Protein AF-A0A4Q9LGY6-F1 (afdb_monomer)

Nearest PDB structures (foldseek):
  8w2r-assembly1_I  TM=5.780E-01  e=4.859E+00  Human immunodeficiency virus 1
  5vjn-assembly1_B  TM=4.271E-01  e=8.284E+00  Saccharomyces cerevisiae
  5vjn-assembly1_A  TM=4.276E-01  e=8.284E+00  Saccharomyces cerevisiae
  1i97-assembly1_B  TM=2.447E-01  e=4.546E+00  Thermus thermophilus

InterPro domains:
  IPR036397 Ribonuclease H superfamily [G3DSA:3.30.420.10] (1-100)
  IPR038717 Tc1-like transposase, DDE domain [PF13358] (10-92)

Foldseek 3Di:
DPPCPDQDDDDDPDDDDLVNVVVVLVVSVVSCVVVVVPQDAAEEEPDPSVVPVCCCVPPVSVPHRYHYDPPPVVVPPVVVVVVVVVVVVCVVVVDPDDDPD

Solvent-accessible surface area (backbone atoms only — not comparable to full-atom values): 6603 Å² total; per-residue (Å²): 130,73,96,60,76,85,80,72,85,85,88,70,99,60,85,80,51,70,67,55,51,52,51,50,58,50,55,47,49,54,46,34,45,76,72,69,44,82,77,64,70,48,77,42,67,64,52,70,80,77,64,46,73,65,47,68,74,35,70,71,59,53,69,52,51,72,44,66,44,62,79,93,44,60,92,75,42,71,62,56,64,53,48,56,56,48,52,55,50,49,62,73,63,62,72,87,67,84,81,88,124

Mean predicted aligned error: 6.01 Å

Sequence (101 aa):
MNKYDIIYHNIHERAMNDEDFKLYIKEINETCQRQGILTPIFVMDNARIHHYRGLNDDEEIASYRIKYLPPYSQFLNPIENVLSVWENKVIQGSARSELRL

pLDDT: mean 86.06, std 10.91, range [41.72, 95.5]

Organism: NCBI:txid148818

Structure (mmCIF, N/CA/C/O backbone):
data_AF-A0A4Q9LGY6-F1
#
_entry.id   AF-A0A4Q9LGY6-F1
#
loop_
_atom_site.group_PDB
_atom_site.id
_atom_site.type_symbol
_atom_site.label_atom_id
_atom_site.label_alt_id
_atom_site.label_comp_id
_atom_site.label_asym_id
_atom_site.label_entity_id
_atom_site.label_seq_id
_atom_site.pdbx_PDB_ins_code
_atom_site.Cartn_x
_atom_site.Cartn_y
_atom_site.Cartn_z
_atom_site.occupancy
_atom_site.B_iso_or_equiv
_atom_site.auth_seq_id
_atom_site.auth_comp_id
_atom_site.auth_asym_id
_atom_site.auth_atom_id
_atom_site.pdbx_PDB_model_num
ATOM 1 N N . MET A 1 1 ? -9.220 -14.902 -10.586 1.00 42.03 1 MET A N 1
ATOM 2 C CA . MET A 1 1 ? -8.962 -13.447 -10.638 1.00 42.03 1 MET A CA 1
ATOM 3 C C . MET A 1 1 ? -9.514 -12.843 -9.359 1.00 42.03 1 MET A C 1
ATOM 5 O O . MET A 1 1 ? -10.604 -13.248 -8.965 1.00 42.03 1 MET A O 1
ATOM 9 N N . ASN A 1 2 ? -8.751 -11.994 -8.663 1.00 56.69 2 ASN A N 1
ATOM 10 C CA . ASN A 1 2 ? -9.275 -11.252 -7.509 1.00 56.69 2 ASN A CA 1
ATOM 11 C C . ASN A 1 2 ? -10.434 -10.368 -8.002 1.00 56.69 2 ASN A C 1
ATOM 13 O O . ASN A 1 2 ? -10.380 -9.855 -9.111 1.00 56.69 2 ASN A O 1
ATOM 17 N N . LYS A 1 3 ? -11.489 -10.220 -7.202 1.00 63.75 3 LYS A N 1
ATOM 18 C CA . LYS A 1 3 ? -12.679 -9.427 -7.529 1.00 63.75 3 LYS A CA 1
ATOM 19 C C . LYS A 1 3 ? -12.373 -7.940 -7.807 1.00 63.75 3 LYS A C 1
ATOM 21 O O . LYS A 1 3 ? -13.189 -7.300 -8.458 1.00 63.75 3 LYS A O 1
ATOM 26 N N . TYR A 1 4 ? -11.247 -7.408 -7.317 1.00 67.12 4 TYR A N 1
ATOM 27 C CA . TYR A 1 4 ? -10.994 -5.960 -7.257 1.00 67.12 4 TYR A CA 1
ATOM 28 C C . TYR A 1 4 ? -9.728 -5.451 -7.985 1.00 67.12 4 TYR A C 1
ATOM 30 O O . TYR A 1 4 ? -9.481 -4.254 -7.923 1.00 67.12 4 TYR A O 1
ATOM 38 N N . ASP A 1 5 ? -8.957 -6.312 -8.676 1.00 84.12 5 ASP A N 1
ATOM 39 C CA . ASP A 1 5 ? -7.705 -5.971 -9.400 1.00 84.12 5 ASP A CA 1
ATOM 40 C C . ASP A 1 5 ? -6.896 -4.804 -8.766 1.00 84.12 5 ASP A C 1
ATOM 42 O O . ASP A 1 5 ? -6.624 -4.841 -7.564 1.00 84.12 5 ASP A O 1
ATOM 46 N N . ILE A 1 6 ? -6.463 -3.798 -9.538 1.00 88.56 6 ILE A N 1
ATOM 47 C CA . ILE A 1 6 ? -5.821 -2.583 -9.009 1.00 88.56 6 ILE A CA 1
ATOM 48 C C . ILE A 1 6 ? -6.920 -1.630 -8.532 1.00 88.56 6 ILE A C 1
ATOM 50 O O . ILE A 1 6 ? -7.705 -1.132 -9.335 1.00 88.56 6 ILE A O 1
ATOM 54 N N . ILE A 1 7 ? -6.946 -1.350 -7.229 1.00 90.81 7 ILE A N 1
ATOM 55 C CA . ILE A 1 7 ? -7.964 -0.490 -6.604 1.00 90.81 7 ILE A CA 1
ATOM 56 C C . ILE A 1 7 ? -7.624 0.994 -6.776 1.00 90.81 7 ILE A C 1
ATOM 58 O O . ILE A 1 7 ? -8.507 1.808 -7.034 1.00 90.81 7 ILE A O 1
ATOM 62 N N . TYR A 1 8 ? -6.348 1.337 -6.609 1.00 92.81 8 TYR A N 1
ATOM 63 C CA . TYR A 1 8 ? -5.838 2.702 -6.649 1.00 92.81 8 TYR A CA 1
ATOM 64 C C . TYR A 1 8 ? -4.364 2.689 -7.057 1.00 92.81 8 TYR A C 1
ATOM 66 O O . TYR A 1 8 ? -3.627 1.779 -6.670 1.00 92.81 8 TYR A O 1
ATOM 74 N N . HIS A 1 9 ? -3.942 3.685 -7.830 1.00 91.38 9 HIS A N 1
ATOM 75 C CA . HIS A 1 9 ? -2.540 3.962 -8.121 1.00 91.38 9 HIS A CA 1
ATOM 76 C C . HIS A 1 9 ? -2.365 5.462 -8.363 1.00 91.38 9 HIS A C 1
ATOM 78 O O . HIS A 1 9 ? -3.280 6.123 -8.851 1.00 91.38 9 HIS A O 1
ATOM 84 N N . ASN A 1 10 ? -1.176 5.983 -8.071 1.00 89.44 10 ASN A N 1
ATOM 85 C CA . ASN A 1 10 ? -0.803 7.358 -8.376 1.00 89.44 10 ASN A CA 1
ATOM 86 C C . ASN A 1 10 ? 0.630 7.385 -8.930 1.00 89.44 10 ASN A C 1
ATOM 88 O O . ASN A 1 10 ? 1.462 6.567 -8.534 1.00 89.44 10 ASN A O 1
ATOM 92 N N . ILE A 1 11 ? 0.897 8.279 -9.881 1.00 88.62 11 ILE A N 1
ATOM 93 C CA . ILE A 1 11 ? 2.214 8.473 -10.493 1.00 88.62 11 ILE A CA 1
ATOM 94 C C . ILE A 1 11 ? 2.764 9.797 -9.975 1.00 88.62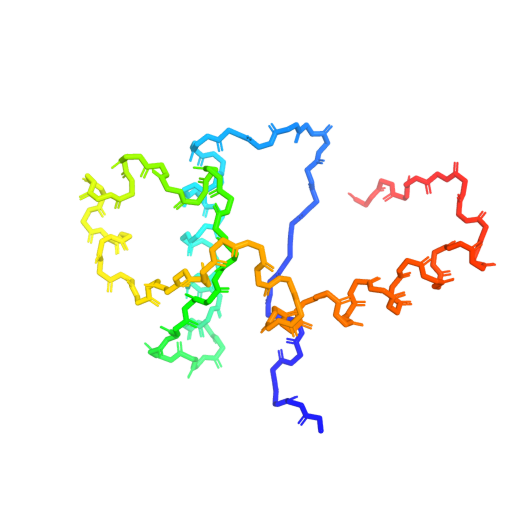 11 ILE A C 1
ATOM 96 O O . ILE A 1 11 ? 2.127 10.838 -10.111 1.00 88.62 11 ILE A O 1
ATOM 100 N N . HIS A 1 12 ? 3.962 9.757 -9.402 1.00 84.25 12 HIS A N 1
ATOM 101 C CA . HIS A 1 12 ? 4.613 10.931 -8.834 1.00 84.25 12 HIS A CA 1
ATOM 102 C C . HIS A 1 12 ? 5.868 11.275 -9.634 1.00 84.25 12 HIS A C 1
ATOM 104 O O . HIS A 1 12 ? 6.750 10.438 -9.798 1.00 84.25 12 HIS A O 1
ATOM 110 N N . GLU A 1 13 ? 5.983 12.529 -10.079 1.00 85.94 13 GLU A N 1
ATOM 111 C CA . GLU A 1 13 ? 7.185 13.030 -10.773 1.00 85.94 13 GLU A CA 1
ATOM 112 C C . GLU A 1 13 ? 8.380 13.243 -9.823 1.00 85.94 13 GLU A C 1
ATOM 114 O O . GLU A 1 13 ? 9.510 13.474 -10.257 1.00 85.94 13 GLU A O 1
ATOM 119 N N . ARG A 1 14 ? 8.133 13.237 -8.509 1.00 88.50 14 ARG A N 1
ATOM 120 C CA . ARG A 1 14 ? 9.116 13.524 -7.458 1.00 88.50 14 ARG A CA 1
ATOM 121 C C . ARG A 1 14 ? 9.051 12.461 -6.369 1.00 88.50 14 ARG A C 1
ATOM 123 O O . ARG A 1 14 ? 8.052 11.761 -6.236 1.00 88.50 14 ARG A O 1
ATOM 130 N N . ALA A 1 15 ? 10.115 12.373 -5.572 1.00 87.19 15 ALA A N 1
ATOM 131 C CA . ALA A 1 15 ? 10.122 11.522 -4.388 1.00 87.19 15 ALA A CA 1
ATOM 132 C C . ALA A 1 15 ? 8.994 11.934 -3.431 1.00 87.19 15 ALA A C 1
ATOM 134 O O . ALA A 1 15 ? 8.869 13.118 -3.111 1.00 87.19 15 ALA A O 1
ATOM 135 N N . MET A 1 16 ? 8.207 10.956 -2.979 1.00 87.69 16 MET A N 1
ATOM 136 C CA . MET A 1 16 ? 7.181 11.175 -1.962 1.00 87.69 16 MET A CA 1
ATOM 137 C C . MET A 1 16 ? 7.815 11.594 -0.638 1.00 87.69 16 MET A C 1
ATOM 139 O O . MET A 1 16 ? 8.791 10.988 -0.185 1.00 87.69 16 MET A O 1
ATOM 143 N N . ASN A 1 17 ? 7.219 12.597 -0.004 1.00 88.12 17 ASN A N 1
ATOM 144 C CA . ASN A 1 17 ? 7.464 12.924 1.394 1.00 88.12 17 ASN A CA 1
ATOM 145 C C . ASN A 1 17 ? 6.365 12.340 2.305 1.00 88.12 17 ASN A C 1
ATOM 147 O O . ASN A 1 17 ? 5.431 11.679 1.847 1.00 88.12 17 ASN A O 1
ATOM 151 N N . ASP A 1 18 ? 6.490 12.594 3.605 1.00 86.50 18 ASP A N 1
ATOM 152 C CA . ASP A 1 18 ? 5.578 12.071 4.623 1.00 86.50 18 ASP A CA 1
ATOM 153 C C . ASP A 1 18 ? 4.120 12.553 4.448 1.00 86.50 18 ASP A C 1
ATOM 155 O O . ASP A 1 18 ? 3.190 11.771 4.641 1.00 86.50 18 ASP A O 1
ATOM 159 N N . GLU A 1 19 ? 3.902 13.807 4.033 1.00 87.69 19 GLU A N 1
ATOM 160 C CA . GLU A 1 19 ? 2.563 14.357 3.765 1.00 87.69 19 GLU A CA 1
ATOM 161 C C . GLU A 1 19 ? 1.956 13.782 2.479 1.00 87.69 19 GLU A C 1
ATOM 163 O O . GLU A 1 19 ? 0.761 13.483 2.440 1.00 87.69 19 GLU A O 1
ATOM 168 N N . ASP A 1 20 ? 2.775 13.557 1.445 1.00 90.12 20 ASP A N 1
ATOM 169 C CA . ASP A 1 20 ? 2.318 12.898 0.214 1.00 90.12 20 ASP A CA 1
ATOM 170 C C . ASP A 1 20 ? 1.839 11.471 0.518 1.00 90.12 20 ASP A C 1
ATOM 172 O O . ASP A 1 20 ? 0.777 11.046 0.060 1.00 90.12 20 ASP A O 1
ATOM 176 N N . PHE A 1 21 ? 2.599 10.737 1.338 1.00 89.62 21 PHE A N 1
ATOM 177 C CA . PHE A 1 21 ? 2.232 9.390 1.767 1.00 89.62 21 PHE A CA 1
ATOM 178 C C . PHE A 1 21 ? 0.961 9.395 2.623 1.00 89.62 21 PHE A C 1
ATOM 180 O O . PHE A 1 21 ? 0.076 8.556 2.442 1.00 89.62 21 PHE A O 1
ATOM 187 N N . LYS A 1 22 ? 0.831 10.371 3.525 1.00 90.00 22 LYS A N 1
ATOM 188 C CA . LYS A 1 22 ? -0.366 10.569 4.344 1.00 90.00 22 LYS A CA 1
ATOM 189 C C . LYS A 1 22 ? -1.615 10.746 3.479 1.00 90.00 22 LYS A C 1
ATOM 191 O O . LYS A 1 22 ? -2.613 10.061 3.706 1.00 90.00 22 LYS A O 1
ATOM 196 N N . LEU A 1 23 ? -1.550 11.631 2.484 1.00 91.75 23 LEU A N 1
ATOM 197 C CA . LEU A 1 23 ? -2.643 11.864 1.542 1.00 91.75 23 LEU A CA 1
ATOM 198 C C . LEU A 1 23 ? -2.978 10.588 0.761 1.00 91.75 23 LEU A C 1
ATOM 200 O O . LEU A 1 23 ? -4.140 10.187 0.714 1.00 91.75 23 LEU A O 1
ATOM 204 N N . TYR A 1 24 ? -1.957 9.899 0.248 1.00 92.50 24 TYR A N 1
ATOM 205 C CA . TYR A 1 24 ? -2.117 8.653 -0.500 1.00 92.50 24 TYR A CA 1
ATOM 206 C C . TYR A 1 24 ? -2.894 7.583 0.288 1.00 92.50 24 TYR A C 1
ATOM 208 O O . TYR A 1 24 ? -3.782 6.921 -0.255 1.00 92.50 24 TYR A O 1
ATOM 216 N N . ILE A 1 25 ? -2.602 7.425 1.585 1.00 92.44 25 ILE A N 1
ATOM 217 C CA . ILE A 1 25 ? -3.281 6.451 2.453 1.00 92.44 25 ILE A CA 1
ATOM 218 C C . ILE A 1 25 ? -4.752 6.810 2.710 1.00 92.44 25 ILE A C 1
ATOM 220 O O . ILE A 1 25 ? -5.594 5.909 2.796 1.00 92.44 25 ILE A O 1
ATOM 224 N N . LYS A 1 26 ? -5.098 8.098 2.772 1.00 93.50 26 LYS A N 1
ATOM 225 C CA . LYS A 1 26 ? -6.503 8.527 2.870 1.00 93.50 26 LYS A CA 1
ATOM 226 C C . LYS A 1 26 ? -7.254 8.249 1.569 1.00 93.50 26 LYS A C 1
ATOM 228 O O . LYS A 1 26 ? -8.299 7.601 1.587 1.00 93.50 26 LYS A O 1
ATOM 233 N N . GLU A 1 27 ? -6.674 8.620 0.430 1.00 95.50 27 GLU A N 1
ATOM 234 C CA . GLU A 1 27 ? -7.282 8.439 -0.895 1.00 95.50 27 GLU A CA 1
ATOM 235 C C . GLU A 1 27 ? -7.552 6.963 -1.233 1.00 95.50 27 GLU A C 1
ATOM 237 O O . GLU A 1 27 ? -8.619 6.619 -1.762 1.00 95.50 27 GLU A O 1
ATOM 242 N N . ILE A 1 28 ? -6.622 6.058 -0.902 1.00 94.75 28 ILE A N 1
ATOM 243 C CA . ILE A 1 28 ? -6.835 4.620 -1.114 1.00 94.75 28 ILE A CA 1
ATOM 244 C C . ILE A 1 28 ? -7.933 4.071 -0.195 1.00 94.75 28 ILE A C 1
ATOM 246 O O . ILE A 1 28 ? -8.727 3.238 -0.634 1.00 94.75 28 ILE A O 1
ATOM 250 N N . ASN A 1 29 ? -8.035 4.543 1.051 1.00 94.69 29 ASN A N 1
ATOM 251 C CA . ASN A 1 29 ? -9.088 4.116 1.970 1.00 94.69 29 ASN A CA 1
ATOM 252 C C . ASN A 1 29 ? -10.472 4.611 1.524 1.00 94.69 29 ASN A C 1
ATOM 254 O O . ASN A 1 29 ? -11.420 3.826 1.477 1.00 94.69 29 ASN A O 1
ATOM 258 N N . GLU A 1 30 ? -10.585 5.868 1.097 1.00 95.19 30 GLU A N 1
ATOM 259 C CA . GLU A 1 30 ? -11.808 6.397 0.484 1.00 95.19 30 GLU A CA 1
ATOM 260 C C . GLU A 1 30 ? -12.209 5.605 -0.767 1.00 95.19 30 GLU A C 1
ATOM 262 O O . GLU A 1 30 ? -13.388 5.320 -0.991 1.00 95.19 30 GLU A O 1
ATOM 267 N N . THR A 1 31 ? -11.231 5.220 -1.590 1.00 95.19 31 THR A N 1
ATOM 268 C CA . THR A 1 31 ? -11.471 4.408 -2.788 1.00 95.19 31 THR A CA 1
ATOM 269 C C . THR A 1 31 ? -11.961 3.007 -2.419 1.00 95.19 31 THR A C 1
ATOM 271 O O . THR A 1 31 ? -12.937 2.533 -3.004 1.00 95.19 31 THR A O 1
ATOM 274 N N . CYS A 1 32 ? -11.368 2.372 -1.403 1.00 94.19 32 CYS A N 1
ATOM 275 C CA . CYS A 1 32 ? -11.854 1.112 -0.838 1.00 94.19 32 CYS A CA 1
ATOM 276 C C . CYS A 1 32 ? -13.323 1.220 -0.404 1.00 94.19 32 CYS A C 1
ATOM 278 O O . CYS A 1 32 ? -14.143 0.394 -0.810 1.00 94.19 32 CYS A O 1
ATOM 280 N N . GLN A 1 33 ? -13.682 2.261 0.351 1.00 93.50 33 GLN A N 1
ATOM 281 C CA . GLN A 1 33 ? -15.058 2.482 0.807 1.00 93.50 33 GLN A CA 1
ATOM 282 C C . GLN A 1 33 ? -16.030 2.664 -0.364 1.00 93.50 33 GLN A C 1
ATOM 284 O O . GLN A 1 33 ? -17.071 2.004 -0.402 1.00 93.50 33 GLN A O 1
ATOM 289 N N . ARG A 1 34 ? -15.669 3.484 -1.362 1.00 94.00 34 ARG A N 1
ATOM 290 C CA . ARG A 1 34 ? -16.461 3.684 -2.591 1.00 94.00 34 ARG A CA 1
ATOM 291 C C . ARG A 1 34 ? -16.686 2.386 -3.371 1.00 94.00 34 ARG A C 1
ATOM 293 O O . ARG A 1 34 ? -17.733 2.224 -3.989 1.00 94.00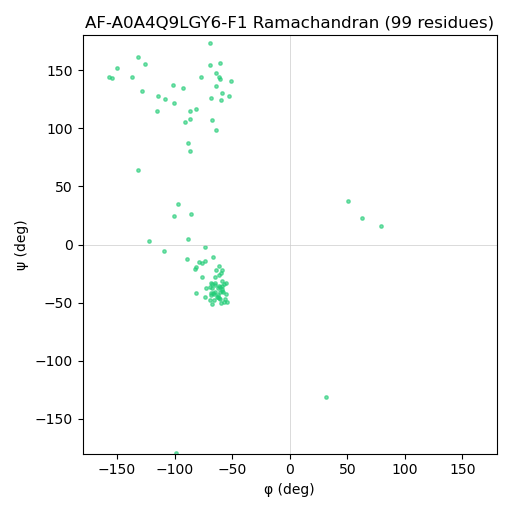 34 ARG A O 1
ATOM 300 N N . GLN A 1 35 ? -15.739 1.450 -3.316 1.00 92.12 35 GLN A N 1
ATOM 301 C CA . GLN A 1 35 ? -15.842 0.130 -3.949 1.00 92.12 35 GLN A CA 1
ATOM 302 C C . GLN A 1 35 ? -16.498 -0.944 -3.055 1.00 92.12 35 GLN A C 1
ATOM 304 O O . GLN A 1 35 ? -16.582 -2.115 -3.438 1.00 92.12 35 GLN A O 1
ATOM 309 N N . GLY A 1 36 ? -16.987 -0.572 -1.867 1.00 93.25 36 GLY A N 1
ATOM 310 C CA . GLY A 1 36 ? -17.652 -1.481 -0.930 1.00 93.25 36 GLY A CA 1
ATOM 311 C C . GLY A 1 36 ? -16.701 -2.358 -0.107 1.00 93.25 36 GLY A C 1
ATOM 312 O O . GLY A 1 36 ? -17.134 -3.350 0.4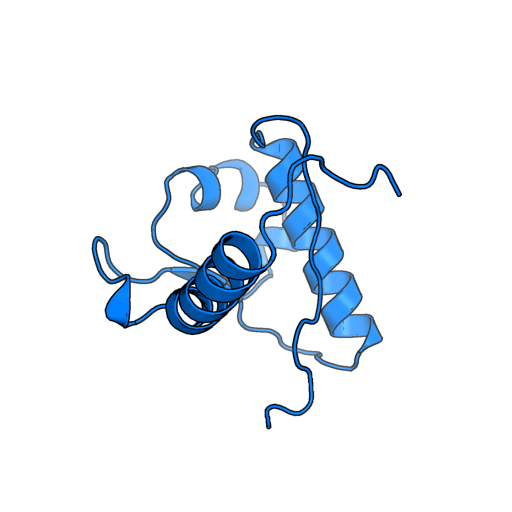79 1.00 93.25 36 GLY A O 1
ATOM 313 N N . ILE A 1 37 ? -15.412 -2.017 -0.046 1.00 93.44 37 ILE A N 1
ATOM 314 C CA . ILE A 1 37 ? -14.416 -2.656 0.821 1.00 93.44 37 ILE A CA 1
ATOM 315 C C . ILE A 1 37 ? -14.438 -1.922 2.165 1.00 93.44 37 ILE A C 1
ATOM 317 O O . ILE A 1 37 ? -13.708 -0.962 2.384 1.00 93.44 37 ILE A O 1
ATOM 321 N N . LEU A 1 38 ? -15.324 -2.359 3.061 1.00 90.12 38 LEU A N 1
ATOM 322 C CA . LEU A 1 38 ? -15.630 -1.629 4.300 1.00 90.12 38 LEU A CA 1
ATOM 323 C C . LEU A 1 38 ? -14.553 -1.755 5.386 1.00 90.12 38 LEU A C 1
ATOM 325 O O . LEU A 1 38 ? -14.417 -0.873 6.225 1.00 90.12 38 LEU A O 1
ATOM 329 N N . THR A 1 39 ? -13.804 -2.859 5.397 1.00 92.44 39 THR A N 1
ATOM 330 C CA . THR A 1 39 ? -12.790 -3.137 6.427 1.00 92.44 39 THR A CA 1
ATOM 331 C C . THR A 1 39 ? -11.464 -3.564 5.791 1.00 92.44 39 THR A C 1
ATOM 333 O O . THR A 1 39 ? -11.058 -4.724 5.954 1.00 92.44 39 THR A O 1
ATOM 336 N N . PRO A 1 40 ? -10.803 -2.683 5.016 1.00 93.62 40 PRO A N 1
ATOM 337 C CA . PRO A 1 40 ? -9.546 -3.022 4.368 1.00 93.62 40 PRO A CA 1
ATOM 338 C C . PRO A 1 40 ? -8.458 -3.304 5.409 1.00 93.62 40 PRO A C 1
ATOM 340 O O . PRO A 1 40 ? -8.437 -2.728 6.499 1.00 93.62 40 PRO A O 1
ATOM 343 N N . ILE A 1 41 ? -7.551 -4.216 5.065 1.00 94.06 41 ILE A N 1
ATOM 344 C CA . ILE A 1 41 ? -6.293 -4.418 5.782 1.00 94.06 41 ILE A CA 1
ATOM 345 C C . ILE A 1 41 ? -5.190 -4.053 4.801 1.00 94.06 41 ILE A C 1
ATOM 347 O O . ILE A 1 41 ? -5.031 -4.719 3.778 1.00 94.06 41 ILE A O 1
ATOM 351 N N . PHE A 1 42 ? -4.445 -2.998 5.108 1.00 92.62 42 PHE A N 1
ATOM 352 C CA . PHE A 1 42 ? -3.333 -2.556 4.281 1.00 92.62 42 PHE A CA 1
ATOM 353 C C . PHE A 1 42 ? -2.082 -3.321 4.695 1.00 92.62 42 PHE A C 1
ATOM 355 O O . PHE A 1 42 ? -1.618 -3.190 5.826 1.00 92.62 42 PHE A O 1
ATOM 362 N N . VAL A 1 43 ? -1.557 -4.146 3.793 1.00 92.31 43 VAL A N 1
ATOM 363 C CA . VAL A 1 43 ? -0.294 -4.860 3.997 1.00 92.31 43 VAL A CA 1
ATOM 364 C C . VAL A 1 43 ? 0.793 -4.115 3.234 1.00 92.31 43 VAL A C 1
ATOM 366 O O . VAL A 1 43 ? 0.671 -3.933 2.027 1.00 92.31 43 VAL A O 1
ATOM 369 N N . MET A 1 44 ? 1.834 -3.681 3.938 1.00 91.75 44 MET A N 1
ATOM 370 C CA . MET A 1 44 ? 2.950 -2.917 3.382 1.00 91.75 44 MET A CA 1
ATOM 371 C C . MET A 1 44 ? 4.277 -3.601 3.709 1.00 91.75 44 MET A C 1
ATOM 373 O O . MET A 1 44 ? 4.389 -4.334 4.697 1.00 91.75 44 MET A O 1
ATOM 377 N N . ASP A 1 45 ? 5.301 -3.361 2.895 1.00 90.94 45 ASP A N 1
ATOM 378 C CA . ASP A 1 45 ? 6.660 -3.744 3.265 1.00 90.94 45 ASP A CA 1
ATOM 379 C C . ASP A 1 45 ? 7.181 -2.866 4.425 1.00 90.94 45 ASP A C 1
ATOM 381 O O . ASP A 1 45 ? 6.535 -1.913 4.870 1.00 90.94 45 ASP A O 1
ATOM 385 N N . ASN A 1 46 ? 8.361 -3.198 4.946 1.00 90.25 46 ASN A N 1
ATOM 386 C CA . ASN A 1 46 ? 8.920 -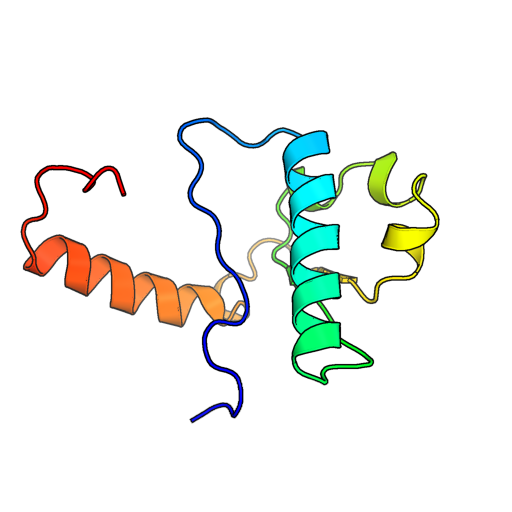2.519 6.114 1.00 90.25 46 ASN A CA 1
ATOM 387 C C . ASN A 1 46 ? 9.713 -1.238 5.774 1.00 90.25 46 ASN A C 1
ATOM 389 O O . ASN A 1 46 ? 10.651 -0.891 6.501 1.00 90.25 46 ASN A O 1
ATOM 393 N N . ALA A 1 47 ? 9.416 -0.568 4.655 1.00 86.88 47 ALA A N 1
ATOM 394 C CA . ALA A 1 47 ? 10.121 0.646 4.254 1.00 86.88 47 ALA A CA 1
ATOM 395 C C . ALA A 1 47 ? 9.953 1.774 5.286 1.00 86.88 47 ALA A C 1
ATOM 397 O O . ALA A 1 47 ? 8.897 1.943 5.891 1.00 86.88 47 ALA A O 1
ATOM 398 N N . ARG A 1 48 ? 11.000 2.590 5.480 1.00 87.31 48 ARG A N 1
ATOM 399 C CA . ARG A 1 48 ? 11.004 3.667 6.494 1.00 87.31 48 ARG A CA 1
ATOM 400 C C . ARG A 1 48 ? 9.880 4.685 6.297 1.00 87.31 48 ARG A C 1
ATOM 402 O O . ARG A 1 48 ? 9.337 5.156 7.287 1.00 87.31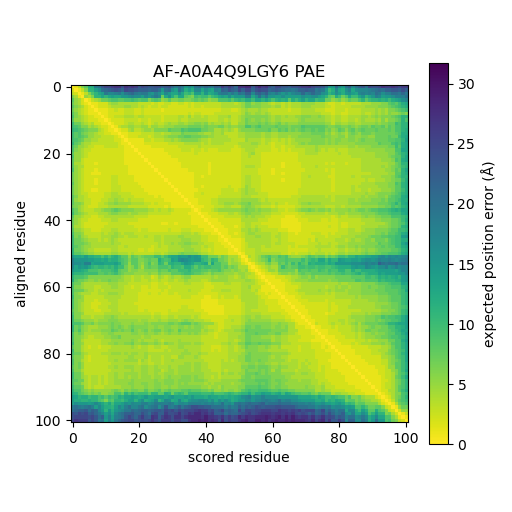 48 ARG A O 1
ATOM 409 N N . ILE A 1 49 ? 9.531 4.981 5.044 1.00 86.25 49 ILE A N 1
ATOM 410 C CA . ILE A 1 49 ? 8.455 5.916 4.681 1.00 86.25 49 ILE A CA 1
ATOM 411 C C . ILE A 1 49 ? 7.081 5.455 5.198 1.00 86.25 49 ILE A C 1
ATOM 413 O O . ILE A 1 49 ? 6.231 6.280 5.503 1.00 86.25 49 ILE A O 1
ATOM 417 N N . HIS A 1 50 ? 6.885 4.145 5.388 1.00 86.75 50 HIS A N 1
ATOM 418 C CA . HIS A 1 50 ? 5.643 3.590 5.926 1.00 86.75 50 HIS A CA 1
ATOM 419 C C . HIS A 1 50 ? 5.541 3.719 7.451 1.00 86.75 50 HIS A C 1
ATOM 421 O O . HIS A 1 50 ? 4.461 3.583 8.010 1.00 86.75 50 HIS A O 1
ATOM 427 N N . HIS A 1 51 ? 6.652 4.001 8.138 1.00 84.38 51 HIS A N 1
ATOM 428 C CA . HIS A 1 51 ? 6.715 4.163 9.597 1.00 84.38 51 HIS A CA 1
ATOM 429 C C . HIS A 1 51 ? 6.738 5.633 10.021 1.00 84.38 51 HIS A C 1
ATOM 431 O O . HIS A 1 51 ? 7.261 5.967 11.089 1.00 84.38 51 HIS A O 1
ATOM 437 N N . TYR A 1 52 ? 6.210 6.527 9.183 1.00 77.94 52 TYR A N 1
ATOM 438 C CA . TYR A 1 52 ? 6.126 7.943 9.509 1.00 77.94 52 TYR A CA 1
ATOM 439 C C . TYR A 1 52 ? 5.430 8.148 10.864 1.00 77.94 52 TYR A C 1
ATOM 441 O O . TYR A 1 52 ? 4.337 7.638 11.114 1.00 77.94 52 TYR A O 1
ATOM 449 N N . ARG A 1 53 ? 6.080 8.900 11.764 1.00 69.69 53 ARG A N 1
ATOM 450 C CA . ARG A 1 53 ? 5.596 9.090 13.143 1.00 69.69 53 ARG A CA 1
ATOM 451 C C . ARG A 1 53 ? 4.215 9.742 13.190 1.00 69.69 53 ARG A C 1
ATOM 453 O O . ARG A 1 53 ? 3.403 9.335 14.015 1.00 69.69 53 ARG A O 1
ATOM 460 N N . GLY A 1 54 ? 3.940 10.671 12.275 1.00 70.00 54 GLY A N 1
ATOM 461 C CA . GLY A 1 54 ? 2.666 11.386 12.230 1.00 70.00 54 GLY A CA 1
ATOM 462 C C . GLY A 1 54 ? 1.485 10.558 11.713 1.00 70.00 54 GLY A C 1
ATOM 463 O O . GLY A 1 54 ? 0.365 11.055 11.733 1.00 70.00 54 GLY A O 1
ATOM 464 N N . LEU A 1 55 ? 1.683 9.292 11.309 1.00 71.75 55 LEU A N 1
ATOM 465 C CA . LEU A 1 55 ? 0.562 8.372 11.058 1.00 71.75 55 LEU A CA 1
ATOM 466 C C . LEU A 1 55 ? -0.221 8.074 12.342 1.00 71.75 55 LEU A C 1
ATOM 468 O O . LEU A 1 55 ? -1.431 7.896 12.281 1.00 71.75 55 LEU A O 1
ATOM 472 N N . ASN A 1 56 ? 0.458 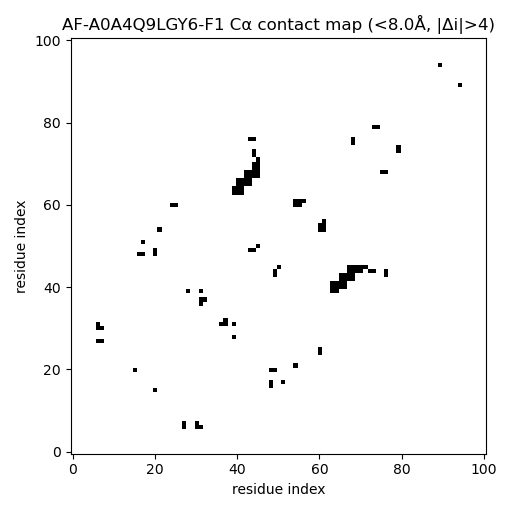8.031 13.494 1.00 74.25 56 ASN A N 1
ATOM 473 C CA . ASN A 1 56 ? -0.194 7.814 14.789 1.00 74.25 56 ASN A CA 1
ATOM 474 C C . ASN A 1 56 ? -0.794 9.102 15.370 1.00 74.25 56 ASN A C 1
ATOM 476 O O . ASN A 1 56 ? -1.669 9.021 16.226 1.00 74.25 56 ASN A O 1
ATOM 480 N N . ASP A 1 57 ? -0.318 10.266 14.919 1.00 83.75 57 ASP A N 1
ATOM 481 C CA . ASP A 1 57 ? -0.831 11.571 15.349 1.00 83.75 57 ASP A CA 1
ATOM 482 C C . ASP A 1 57 ? -2.117 11.956 14.591 1.00 83.75 57 ASP A C 1
ATOM 484 O O . ASP A 1 57 ? -2.880 12.808 15.043 1.00 83.75 57 ASP A O 1
ATOM 488 N N . ASP A 1 58 ? -2.376 11.331 13.437 1.00 87.25 58 ASP A N 1
ATOM 489 C CA . ASP A 1 58 ? -3.624 11.475 12.690 1.00 87.25 58 ASP A CA 1
ATOM 490 C C . ASP A 1 58 ? -4.627 10.394 13.127 1.00 87.25 58 ASP A C 1
ATOM 492 O O . ASP A 1 58 ? -4.489 9.224 12.772 1.00 87.25 58 ASP A O 1
ATOM 496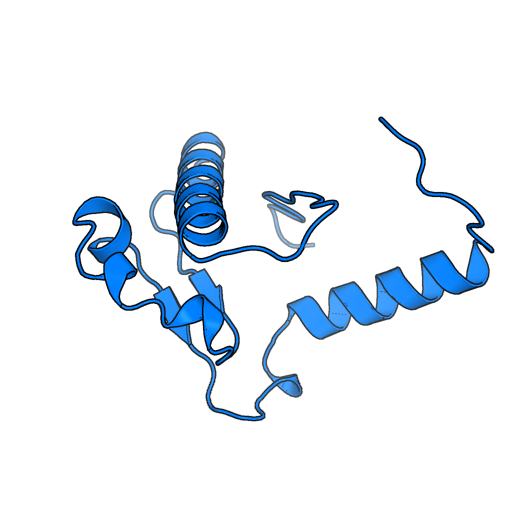 N N . GLU A 1 59 ? -5.644 10.787 13.905 1.00 87.50 59 GLU A N 1
ATOM 497 C CA . GLU A 1 59 ? -6.658 9.872 14.464 1.00 87.50 59 GLU A CA 1
ATOM 498 C C . GLU A 1 59 ? -7.368 9.029 13.395 1.00 87.50 59 GLU A C 1
ATOM 500 O O . GLU A 1 59 ? -7.730 7.875 13.639 1.00 87.50 59 GLU A O 1
ATOM 505 N N . GLU A 1 60 ? -7.553 9.591 12.200 1.00 90.62 60 GLU A N 1
ATOM 506 C CA . GLU A 1 60 ? -8.190 8.896 11.093 1.00 90.62 60 GLU A CA 1
ATOM 507 C C . GLU A 1 60 ? -7.307 7.742 10.619 1.00 90.62 60 GLU A C 1
ATOM 509 O O . GLU A 1 60 ? -7.760 6.599 10.557 1.00 90.62 60 GLU A O 1
ATOM 514 N N . ILE A 1 61 ? -6.029 8.011 10.352 1.00 89.19 61 ILE A N 1
ATOM 515 C CA . ILE A 1 61 ? -5.082 6.996 9.875 1.00 89.19 61 ILE A CA 1
ATOM 516 C C . ILE A 1 61 ? -4.772 5.977 10.970 1.00 89.19 61 ILE A C 1
ATOM 518 O O . ILE A 1 61 ? -4.673 4.783 10.684 1.00 89.19 61 ILE A O 1
ATOM 522 N N . ALA A 1 62 ? -4.689 6.411 12.228 1.00 88.25 62 ALA A N 1
ATOM 523 C CA . ALA A 1 62 ? -4.514 5.524 13.374 1.00 88.25 62 ALA A CA 1
ATOM 524 C C . ALA A 1 62 ? -5.657 4.496 13.505 1.00 88.25 62 ALA A C 1
ATOM 526 O O . ALA A 1 62 ? -5.455 3.411 14.055 1.00 88.25 62 ALA A O 1
ATOM 527 N N . SER A 1 63 ? -6.847 4.797 12.968 1.00 90.38 63 SER A N 1
ATOM 528 C CA . SER A 1 63 ? -7.970 3.852 12.910 1.00 90.38 63 SER A CA 1
ATOM 529 C C . SER A 1 63 ? -7.818 2.775 11.822 1.00 90.38 63 SER A C 1
ATOM 531 O O . SER A 1 63 ? -8.511 1.751 11.855 1.00 90.38 63 SER A O 1
ATOM 533 N N . TYR A 1 64 ? -6.912 2.963 10.857 1.00 92.62 64 TYR A N 1
ATOM 534 C CA . TYR A 1 64 ? -6.735 2.048 9.733 1.00 92.62 64 TYR A CA 1
ATOM 535 C C . TYR A 1 64 ? -5.975 0.785 10.153 1.00 92.62 64 TYR A C 1
ATOM 537 O O . TYR A 1 64 ? -5.037 0.795 10.951 1.00 92.62 64 TYR A O 1
ATOM 545 N N . ARG A 1 65 ? -6.345 -0.356 9.563 1.00 93.75 65 ARG A N 1
ATOM 546 C CA . ARG A 1 65 ? -5.708 -1.647 9.859 1.00 93.75 65 ARG A CA 1
ATOM 547 C C . ARG A 1 65 ? -4.474 -1.849 8.985 1.00 93.75 65 ARG A C 1
ATOM 549 O O . ARG A 1 65 ? -4.530 -2.576 7.995 1.00 93.75 65 ARG A O 1
ATOM 556 N N . ILE A 1 66 ? -3.362 -1.235 9.373 1.00 92.12 66 ILE A N 1
ATOM 557 C CA . ILE A 1 66 ? -2.080 -1.368 8.672 1.00 92.12 66 ILE A CA 1
ATOM 558 C C . ILE A 1 66 ? -1.253 -2.509 9.287 1.00 92.12 66 ILE A C 1
ATOM 560 O O . ILE A 1 66 ? -1.175 -2.669 10.510 1.00 92.12 66 ILE A O 1
ATOM 564 N N . LYS A 1 67 ? -0.662 -3.350 8.437 1.00 92.81 67 LYS A N 1
ATOM 565 C CA . LYS A 1 67 ? 0.245 -4.443 8.799 1.00 92.81 67 LYS A CA 1
ATOM 566 C C . LYS A 1 67 ? 1.525 -4.334 7.987 1.00 92.81 67 LYS A C 1
ATOM 568 O O . LYS A 1 67 ? 1.479 -4.217 6.768 1.00 92.81 67 LYS A O 1
ATOM 573 N N . TYR A 1 68 ? 2.653 -4.446 8.675 1.00 92.62 68 TYR A N 1
ATOM 574 C CA . TYR A 1 68 ? 3.968 -4.443 8.050 1.00 92.62 68 TYR A CA 1
ATOM 575 C C . TYR A 1 68 ? 4.506 -5.862 7.955 1.00 92.62 68 TYR A C 1
ATOM 577 O O . TYR A 1 68 ? 4.391 -6.650 8.900 1.00 92.62 68 TYR A O 1
ATOM 585 N N . LEU A 1 69 ? 5.101 -6.185 6.814 1.00 94.06 69 LEU A N 1
ATOM 586 C CA . LEU A 1 69 ? 5.882 -7.402 6.663 1.00 94.06 69 LEU A CA 1
ATOM 587 C C . LEU A 1 69 ? 7.184 -7.305 7.476 1.00 94.06 69 LEU A C 1
ATOM 589 O O . LEU A 1 69 ? 7.683 -6.202 7.710 1.00 94.06 69 LEU A O 1
ATOM 593 N N . PRO A 1 70 ? 7.781 -8.436 7.890 1.00 92.88 70 PRO A N 1
ATOM 594 C CA . PRO A 1 70 ? 9.095 -8.406 8.514 1.00 92.88 70 PRO A CA 1
ATOM 595 C C . PRO A 1 70 ? 10.159 -7.817 7.565 1.00 92.88 70 PRO A C 1
ATOM 597 O O . PRO A 1 70 ? 10.015 -7.896 6.337 1.00 92.88 70 PRO A O 1
ATOM 600 N N . PRO A 1 71 ? 11.266 -7.270 8.094 1.00 91.00 71 PRO A N 1
ATOM 601 C CA . PRO A 1 71 ? 12.399 -6.848 7.274 1.00 91.00 71 PRO A CA 1
ATOM 602 C C . PRO A 1 71 ? 12.860 -7.956 6.312 1.00 91.00 71 PRO A C 1
ATOM 604 O O . PRO A 1 71 ? 12.897 -9.123 6.693 1.00 91.00 71 PRO A O 1
ATOM 607 N N . TYR A 1 72 ? 13.232 -7.582 5.082 1.00 88.06 72 TYR A N 1
ATOM 608 C CA . TYR A 1 72 ? 13.745 -8.493 4.040 1.00 88.06 72 TYR A CA 1
ATOM 609 C C . TYR A 1 72 ? 12.766 -9.588 3.569 1.00 88.06 72 TYR A C 1
ATOM 611 O O . TYR A 1 72 ? 13.177 -10.594 2.996 1.00 88.06 72 TYR A O 1
ATOM 619 N N . SER A 1 73 ? 11.459 -9.378 3.753 1.00 91.81 73 SER A N 1
ATOM 620 C CA . SER A 1 73 ? 10.412 -10.346 3.386 1.00 91.81 73 SER A CA 1
ATOM 621 C C . SER A 1 73 ? 9.762 -10.072 2.029 1.00 91.81 73 SER A C 1
ATOM 623 O O . SER A 1 73 ? 8.562 -10.279 1.873 1.00 91.81 73 SER A O 1
ATOM 625 N N . GLN A 1 74 ? 10.513 -9.579 1.043 1.00 85.19 74 GLN A N 1
ATOM 626 C CA . GLN A 1 74 ? 9.951 -9.198 -0.265 1.00 85.19 74 GLN A CA 1
ATOM 627 C C . GLN A 1 74 ? 9.211 -10.359 -0.948 1.00 85.19 74 GLN A C 1
ATOM 629 O O . GLN A 1 74 ? 8.163 -10.158 -1.543 1.00 85.19 74 GLN A O 1
ATOM 634 N N . PHE A 1 75 ? 9.675 -11.597 -0.759 1.00 87.44 75 PHE A N 1
ATOM 635 C CA . PHE A 1 75 ? 9.005 -12.799 -1.268 1.00 87.44 75 PHE A CA 1
ATOM 636 C C . PHE A 1 75 ? 7.587 -13.026 -0.702 1.00 87.44 75 PHE A C 1
ATOM 638 O O . PHE A 1 75 ? 6.817 -13.791 -1.279 1.00 87.44 75 PHE A O 1
ATOM 645 N N . LEU A 1 76 ? 7.237 -12.387 0.422 1.00 89.12 76 LEU A N 1
ATOM 646 C CA . LEU A 1 76 ? 5.888 -12.405 0.998 1.00 89.12 76 LEU A CA 1
ATOM 647 C C . LEU A 1 76 ? 4.999 -11.275 0.469 1.00 89.12 76 LEU A C 1
ATOM 649 O O . LEU A 1 76 ? 3.797 -11.306 0.718 1.00 89.12 76 LEU A O 1
ATOM 653 N N . ASN A 1 77 ? 5.564 -10.279 -0.217 1.00 89.62 77 ASN A N 1
ATOM 654 C CA . ASN A 1 77 ? 4.843 -9.116 -0.712 1.00 89.62 77 ASN A CA 1
ATOM 655 C C . ASN A 1 77 ? 4.238 -9.412 -2.100 1.00 89.62 77 ASN A C 1
ATOM 657 O O . ASN A 1 77 ? 4.975 -9.480 -3.084 1.00 89.62 77 ASN A O 1
ATOM 661 N N . PRO A 1 78 ? 2.905 -9.573 -2.237 1.00 85.25 78 PRO A N 1
ATOM 662 C CA . PRO A 1 78 ? 2.308 -9.987 -3.508 1.00 85.25 78 PRO A CA 1
ATOM 663 C C . PRO A 1 78 ? 2.500 -8.978 -4.645 1.00 85.25 78 PRO A C 1
ATOM 665 O O . PRO A 1 78 ? 2.429 -9.369 -5.811 1.00 85.25 78 PRO A O 1
ATOM 668 N N . ILE A 1 79 ? 2.744 -7.699 -4.330 1.00 89.19 79 ILE A N 1
ATOM 669 C CA . ILE A 1 79 ? 2.955 -6.658 -5.343 1.00 89.19 79 ILE A CA 1
ATOM 670 C C . ILE A 1 79 ? 4.230 -6.903 -6.161 1.00 89.19 79 ILE A C 1
ATOM 672 O O . ILE A 1 79 ? 4.244 -6.581 -7.342 1.00 89.19 79 ILE A O 1
ATOM 676 N N . GLU A 1 80 ? 5.247 -7.564 -5.597 1.00 90.31 80 GLU A N 1
ATOM 677 C CA . GLU A 1 80 ? 6.502 -7.885 -6.299 1.00 90.31 80 GLU A CA 1
ATOM 678 C C . GLU A 1 80 ? 6.248 -8.795 -7.514 1.00 90.31 80 GLU A C 1
ATOM 680 O O . GLU A 1 80 ? 6.843 -8.640 -8.583 1.00 90.31 80 GLU A O 1
ATOM 685 N N . ASN A 1 81 ? 5.280 -9.711 -7.402 1.00 89.00 81 ASN A N 1
ATOM 686 C CA . ASN A 1 81 ? 4.870 -10.564 -8.520 1.00 89.00 81 ASN A CA 1
ATOM 687 C C . ASN A 1 81 ? 4.180 -9.755 -9.629 1.00 89.00 81 ASN A C 1
ATOM 689 O O . ASN A 1 81 ? 4.321 -10.069 -10.808 1.00 89.00 81 ASN A O 1
ATOM 693 N N . VAL A 1 82 ? 3.429 -8.713 -9.268 1.00 88.25 82 VAL A N 1
ATOM 694 C CA . VAL A 1 82 ? 2.760 -7.834 -10.237 1.00 88.25 82 VAL A CA 1
ATOM 695 C C . VAL A 1 82 ? 3.778 -6.918 -10.915 1.00 88.25 82 VAL A C 1
ATOM 697 O O . VAL A 1 82 ? 3.762 -6.794 -12.141 1.00 88.25 82 VAL A O 1
ATOM 700 N N . LEU A 1 83 ? 4.686 -6.325 -10.137 1.00 89.12 83 LEU A N 1
ATOM 701 C CA . LEU A 1 83 ? 5.738 -5.439 -10.632 1.00 89.12 83 LEU A CA 1
ATOM 702 C C . LEU A 1 83 ? 6.690 -6.172 -11.572 1.00 89.12 83 LEU A C 1
ATOM 704 O O . LEU A 1 83 ? 6.923 -5.684 -12.670 1.00 89.12 83 LEU A O 1
ATOM 708 N N . SER A 1 84 ? 7.134 -7.384 -11.23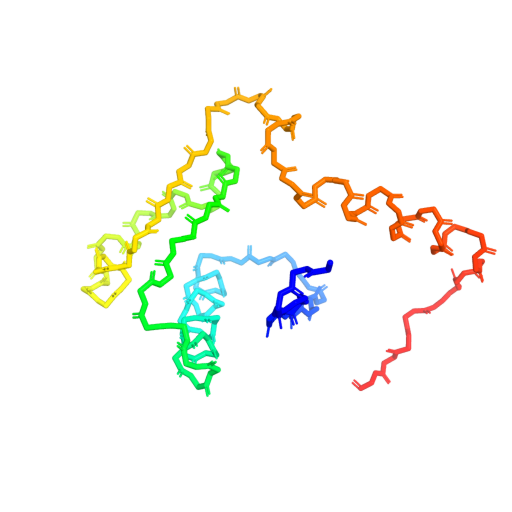5 1.00 89.75 84 SER A N 1
ATOM 709 C CA . SER A 1 84 ? 8.002 -8.168 -12.128 1.00 89.75 84 SER A CA 1
ATOM 710 C C . SER A 1 84 ? 7.359 -8.453 -13.494 1.00 89.75 84 SER A C 1
ATOM 712 O O . SER A 1 84 ? 8.022 -8.384 -14.530 1.00 89.75 84 SER A O 1
ATOM 714 N N . VAL A 1 85 ? 6.052 -8.731 -13.547 1.00 90.88 85 VAL A N 1
ATOM 715 C CA . VAL A 1 85 ? 5.328 -8.884 -14.821 1.00 90.88 85 VAL A CA 1
ATOM 716 C C . VAL A 1 85 ? 5.224 -7.549 -15.560 1.00 90.88 85 VAL A C 1
ATOM 718 O O . VAL A 1 85 ? 5.375 -7.508 -16.784 1.00 90.88 85 VAL A O 1
ATOM 721 N N . TRP A 1 86 ? 4.947 -6.461 -14.843 1.00 90.06 86 TRP A N 1
ATOM 722 C CA . TRP A 1 86 ? 4.819 -5.127 -15.423 1.00 90.06 86 TRP A CA 1
ATOM 723 C C . TRP A 1 86 ? 6.145 -4.614 -15.999 1.00 90.06 86 TRP A C 1
ATOM 725 O O . TRP A 1 86 ? 6.175 -4.214 -17.161 1.00 90.06 86 TRP A O 1
ATOM 735 N N . GLU A 1 87 ? 7.246 -4.722 -15.260 1.00 89.75 87 GLU A N 1
ATOM 736 C CA . GLU A 1 87 ? 8.593 -4.345 -15.701 1.00 89.75 87 GLU A CA 1
ATOM 737 C C . GLU A 1 87 ? 8.989 -5.072 -16.986 1.00 89.75 87 GLU A C 1
ATOM 739 O O . GLU A 1 87 ? 9.413 -4.443 -17.956 1.00 89.75 87 GLU A O 1
ATOM 744 N N . ASN A 1 88 ? 8.766 -6.389 -17.043 1.00 91.94 88 ASN A N 1
ATOM 745 C CA . ASN A 1 88 ? 9.034 -7.177 -18.245 1.00 91.94 88 ASN A CA 1
ATOM 746 C C . ASN A 1 88 ? 8.255 -6.656 -19.462 1.00 91.94 88 ASN A C 1
ATOM 748 O O . ASN A 1 88 ? 8.808 -6.568 -20.560 1.00 91.94 88 ASN A O 1
ATOM 752 N N . LYS A 1 89 ? 6.987 -6.266 -19.276 1.00 90.69 89 LYS A N 1
ATOM 753 C CA . LYS A 1 89 ? 6.178 -5.662 -20.345 1.00 90.69 89 LYS A CA 1
ATOM 754 C C . LYS A 1 89 ? 6.709 -4.293 -20.766 1.00 90.69 89 LYS A C 1
ATOM 756 O O . LYS A 1 89 ? 6.750 -4.019 -21.962 1.00 90.69 89 LYS A O 1
ATOM 761 N N . VAL A 1 90 ? 7.122 -3.449 -19.820 1.00 89.25 90 VAL A N 1
ATOM 762 C CA . VAL A 1 90 ? 7.689 -2.121 -20.111 1.00 89.25 90 VAL A CA 1
ATOM 763 C C . VAL A 1 90 ? 8.987 -2.249 -20.914 1.00 89.25 90 VAL A C 1
ATOM 765 O O . VAL A 1 90 ? 9.143 -1.577 -21.935 1.00 89.25 90 VAL A O 1
ATOM 768 N N . ILE A 1 91 ? 9.875 -3.163 -20.510 1.00 88.94 91 ILE A N 1
ATOM 769 C CA . ILE A 1 91 ? 11.140 -3.450 -21.202 1.00 88.94 91 ILE A CA 1
ATOM 770 C C . ILE A 1 91 ? 10.875 -3.917 -22.638 1.00 88.94 91 ILE A C 1
ATOM 772 O O . ILE A 1 91 ? 11.438 -3.367 -23.584 1.00 88.94 91 ILE A O 1
ATOM 776 N N . GLN A 1 92 ? 9.982 -4.893 -22.823 1.00 91.38 92 GLN A N 1
ATOM 777 C CA . GLN A 1 92 ? 9.629 -5.402 -24.154 1.00 91.38 92 GLN A CA 1
ATOM 778 C C . GLN A 1 92 ? 8.938 -4.344 -25.020 1.00 91.38 92 GLN A C 1
ATOM 780 O O . GLN A 1 92 ? 9.173 -4.279 -26.226 1.00 91.38 92 GLN A O 1
ATOM 785 N N . GLY A 1 93 ? 8.128 -3.481 -24.405 1.00 88.62 93 GLY A N 1
ATOM 786 C CA . GLY A 1 93 ? 7.445 -2.376 -25.068 1.00 88.62 93 GLY A CA 1
ATOM 787 C C . GLY A 1 93 ? 8.380 -1.282 -25.583 1.00 88.62 93 GLY A C 1
ATOM 788 O O . GLY A 1 93 ? 7.930 -0.426 -26.341 1.00 88.62 93 GLY A O 1
ATOM 789 N N . SER A 1 94 ? 9.668 -1.302 -25.211 1.00 84.94 94 SER A N 1
ATOM 790 C CA . SER A 1 94 ? 10.660 -0.297 -25.619 1.00 84.94 94 SER A CA 1
ATOM 791 C C . SER A 1 94 ? 10.181 1.141 -25.376 1.00 84.94 94 SER A C 1
ATOM 793 O O . SER A 1 94 ? 10.432 2.025 -26.197 1.00 84.94 94 SER A O 1
ATOM 795 N N . ALA A 1 95 ? 9.457 1.376 -24.276 1.00 80.25 95 ALA A N 1
ATOM 796 C CA . ALA A 1 95 ? 8.918 2.690 -23.944 1.00 80.25 95 ALA A CA 1
ATOM 797 C C . ALA A 1 95 ? 10.063 3.711 -23.799 1.00 80.25 95 ALA A C 1
ATOM 799 O O . ALA A 1 95 ? 11.005 3.494 -23.041 1.00 80.25 95 ALA A O 1
ATOM 800 N N . ARG A 1 96 ? 10.006 4.814 -24.561 1.00 75.44 96 ARG A N 1
ATOM 801 C CA . ARG A 1 96 ? 11.066 5.847 -24.602 1.00 75.44 96 ARG A CA 1
ATOM 802 C C . ARG A 1 96 ? 10.676 7.172 -23.949 1.00 75.44 96 ARG A C 1
ATOM 804 O O . ARG A 1 96 ? 11.503 8.074 -23.867 1.00 75.44 96 ARG A O 1
ATOM 811 N N . SER A 1 97 ? 9.427 7.301 -23.521 1.00 68.88 97 SER A N 1
ATOM 812 C CA . SER A 1 97 ? 8.887 8.500 -22.888 1.00 68.88 97 SER A CA 1
ATOM 813 C C . SER A 1 97 ? 7.679 8.134 -22.037 1.00 68.88 97 SER A C 1
ATOM 815 O O . SER A 1 97 ? 6.879 7.291 -22.447 1.00 68.88 97 SER A O 1
ATOM 817 N N . GLU A 1 98 ? 7.507 8.810 -20.905 1.00 64.12 98 GLU A N 1
ATOM 818 C CA . GLU A 1 98 ? 6.223 8.833 -20.208 1.00 64.12 98 GLU A CA 1
ATOM 819 C C . GLU A 1 98 ? 5.211 9.609 -21.062 1.00 64.12 98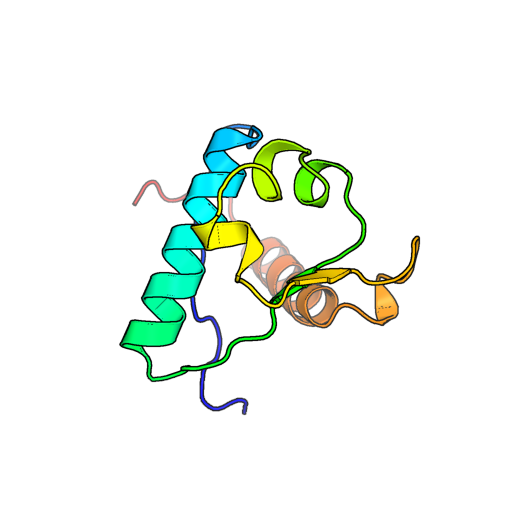 GLU A C 1
ATOM 821 O O . GLU A 1 98 ? 5.470 10.739 -21.487 1.00 64.12 98 GLU A O 1
ATOM 826 N N . LEU A 1 99 ? 4.063 8.996 -21.361 1.00 57.97 99 LEU A N 1
ATOM 827 C CA . LEU A 1 99 ? 2.909 9.725 -21.883 1.00 57.97 99 LEU A CA 1
ATOM 828 C C . LEU A 1 99 ? 2.408 10.622 -20.750 1.00 57.97 99 LEU A C 1
ATOM 830 O O . LEU A 1 99 ? 1.843 10.121 -19.782 1.00 57.97 99 LEU A O 1
ATOM 834 N N . ARG A 1 100 ? 2.637 11.934 -20.863 1.00 46.12 100 ARG A N 1
ATOM 835 C CA . ARG A 1 100 ? 1.978 12.928 -20.010 1.00 46.12 100 ARG A CA 1
ATOM 836 C C . ARG A 1 100 ? 0.478 12.876 -20.316 1.00 46.12 100 ARG A C 1
ATOM 838 O O . ARG A 1 100 ? 0.066 13.394 -21.354 1.00 46.12 100 ARG A O 1
ATOM 845 N N . LEU A 1 101 ? -0.285 12.173 -19.481 1.00 41.72 101 LEU A N 1
ATOM 846 C CA . LEU A 1 101 ? -1.750 12.202 -19.466 1.00 41.72 101 LEU A CA 1
ATOM 847 C C . LEU A 1 101 ? -2.235 13.365 -18.602 1.00 41.72 101 LEU A C 1
ATOM 849 O O . LEU A 1 101 ? -1.601 13.608 -17.552 1.00 41.72 101 LEU A O 1
#

Secondary structure (DSSP, 8-state):
--TTS-------SS---HHHHHHHHHHHHHHHHHTT--S-EEEE---GGGG-GGGTTSHHHHTSEEEEPPTT-GGG-HHHHHHHHHHHHHHHTT--S----

Radius of gyration: 15.44 Å; Cα contacts (8 Å, |Δi|>4): 63; chains: 1; bounding box: 31×28×41 Å